Protein AF-A0A8I0H9S9-F1 (afdb_monomer)

Nearest PDB structures (foldseek):
  4njh-assembly1_A  TM=9.112E-01  e=2.639E-06  Burkholderia multivorans ATCC 17616
  3lou-assembly1_A  TM=2.995E-01  e=8.213E+00  Burkholderia mallei ATCC 23344
  3wx0-assembly1_B  TM=2.264E-01  e=9.999E+00  Escherichia coli BL21(DE3)

Sequence (103 aa):
LTGGEPSLWIDREFVDCLHQAGKYVCIETNGTRLLPDNIDWVTCSPKQGVKLEITRMNEVKVVYEGQDITVYEQLPAGHFFLQPCSCSNTAETVDCVMKHPKW

Solvent-accessible surface area (backbone atoms only — not comparable to full-atom values): 6125 Å² total; per-residue (Å²): 87,56,65,97,58,34,61,79,79,59,48,58,68,62,51,50,54,41,44,76,70,73,46,87,48,46,37,48,36,57,31,68,50,62,68,53,84,84,55,74,39,36,35,31,36,64,52,89,96,59,72,67,59,53,86,78,37,46,28,37,45,34,70,46,85,84,70,85,64,71,82,58,70,79,53,76,44,86,39,46,40,75,37,41,48,90,66,75,41,46,68,63,42,51,57,48,33,76,75,38,81,79,65

Radius of gyration: 14.74 Å; Cα contacts (8 Å, |Δi|>4): 159; chains: 1; bounding box: 31×27×40 Å

pLDDT: mean 96.51, std 2.74, range [82.06, 98.75]

Seco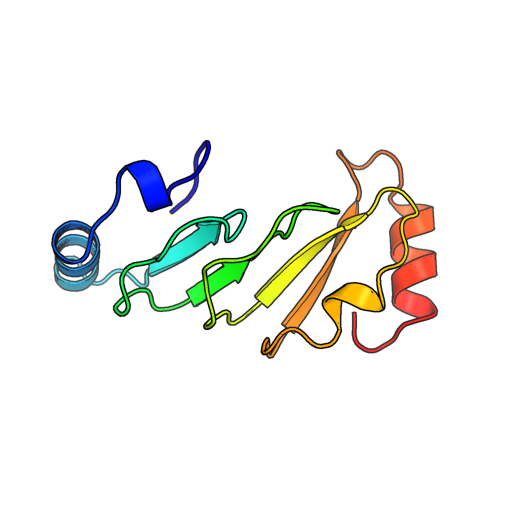ndary structure (DSSP, 8-state):
--SS-GGGT--HHHHHHHHHTT---EEEE-SSS---TT-SEEEE-PPTT--------SEEEEEESS---GGGTTS--SEEEEEEGGGTTHHHHHHHHHH-TT-

Mean predicted aligned error: 2.51 Å

Structure (mmCIF, N/CA/C/O backbone):
data_AF-A0A8I0H9S9-F1
#
_entry.id   AF-A0A8I0H9S9-F1
#
loop_
_atom_site.group_PDB
_atom_site.id
_atom_site.type_symbol
_atom_site.label_atom_id
_atom_site.label_alt_id
_atom_site.label_comp_id
_atom_site.label_asym_id
_atom_site.label_entity_id
_atom_site.label_seq_id
_atom_site.pdbx_PDB_ins_code
_atom_site.Cartn_x
_atom_site.Cartn_y
_atom_site.Cartn_z
_atom_site.occupancy
_atom_site.B_iso_or_equiv
_atom_site.auth_seq_id
_atom_site.auth_comp_id
_atom_site.auth_asym_id
_atom_site.auth_atom_id
_atom_site.pdbx_PDB_model_num
ATOM 1 N N . LEU A 1 1 ? -2.443 7.748 7.181 1.00 97.25 1 LEU A N 1
ATOM 2 C CA . LEU A 1 1 ? -1.437 7.576 8.248 1.00 97.25 1 LEU A CA 1
ATOM 3 C C . LEU A 1 1 ? -0.150 7.083 7.613 1.00 97.25 1 LEU A C 1
ATOM 5 O O . LEU A 1 1 ? -0.187 6.151 6.824 1.00 97.25 1 LEU A O 1
ATOM 9 N N . THR A 1 2 ? 0.957 7.766 7.874 1.00 96.69 2 THR A N 1
ATOM 10 C CA . THR A 1 2 ? 2.289 7.454 7.330 1.00 96.69 2 THR A CA 1
ATOM 11 C C . THR A 1 2 ? 3.343 8.048 8.282 1.00 96.69 2 THR A C 1
ATOM 13 O O . THR A 1 2 ? 3.041 8.237 9.461 1.00 96.69 2 THR A O 1
ATOM 16 N N . GLY A 1 3 ? 4.541 8.371 7.791 1.00 82.06 3 GLY A N 1
ATOM 17 C CA . GLY A 1 3 ? 5.743 8.683 8.570 1.00 82.06 3 GLY A CA 1
ATOM 18 C C . GLY A 1 3 ? 6.625 7.441 8.679 1.00 82.06 3 GLY A C 1
ATOM 19 O O . GLY A 1 3 ? 6.187 6.389 8.234 1.00 82.06 3 GLY A O 1
ATOM 20 N N . GLY A 1 4 ? 7.831 7.561 9.261 1.00 92.75 4 GLY A N 1
ATOM 21 C CA . GLY A 1 4 ? 8.840 6.485 9.378 1.00 92.75 4 GLY A CA 1
ATOM 22 C C . GLY A 1 4 ? 8.289 5.056 9.244 1.00 92.75 4 GLY A C 1
ATOM 23 O O . GLY A 1 4 ? 8.245 4.528 8.140 1.00 92.75 4 GLY A O 1
ATOM 24 N N . GLU A 1 5 ? 7.837 4.457 10.349 1.00 96.19 5 GLU A N 1
ATOM 25 C CA . GLU A 1 5 ? 6.887 3.335 10.319 1.00 96.19 5 GLU A CA 1
ATOM 26 C C . GLU A 1 5 ? 5.713 3.685 11.252 1.00 96.19 5 GLU A C 1
ATOM 28 O O . GLU A 1 5 ? 5.929 3.804 12.465 1.00 96.19 5 GLU A O 1
ATOM 33 N N . PRO A 1 6 ? 4.488 3.908 10.737 1.00 96.94 6 PRO A N 1
ATOM 34 C CA . PRO A 1 6 ? 3.371 4.387 11.553 1.00 96.94 6 PRO A CA 1
ATOM 35 C C . PRO A 1 6 ? 2.935 3.396 12.635 1.00 96.94 6 PRO A C 1
ATOM 37 O O . PRO A 1 6 ? 2.512 3.826 13.708 1.00 96.94 6 PRO A O 1
ATOM 40 N N . SER A 1 7 ? 3.092 2.087 12.415 1.00 95.44 7 SER A N 1
ATOM 41 C CA . SER A 1 7 ? 2.724 1.046 13.386 1.00 95.44 7 SER A CA 1
ATOM 42 C C . SER A 1 7 ? 3.569 1.057 14.676 1.00 95.44 7 SER A C 1
ATOM 44 O O . SER A 1 7 ? 3.391 0.208 15.551 1.00 95.44 7 SER A O 1
ATOM 46 N N . LEU A 1 8 ? 4.568 1.941 14.770 1.00 96.62 8 LEU A N 1
ATOM 47 C CA . LEU A 1 8 ? 5.320 2.194 16.000 1.00 96.62 8 LEU A CA 1
ATOM 48 C C . LEU A 1 8 ? 4.552 3.082 16.986 1.00 96.62 8 LEU A C 1
ATOM 50 O O . LEU A 1 8 ? 4.866 3.059 18.172 1.00 96.62 8 LEU A O 1
ATOM 54 N N . TRP A 1 9 ? 3.588 3.864 16.498 1.00 95.62 9 TRP A N 1
ATOM 55 C CA . TRP A 1 9 ? 3.003 4.977 17.250 1.00 95.62 9 TRP A CA 1
ATOM 56 C C . TRP A 1 9 ? 1.485 4.926 17.345 1.00 95.62 9 TRP A C 1
ATOM 58 O O . TRP A 1 9 ? 0.924 5.527 18.254 1.00 95.62 9 TRP A O 1
ATOM 68 N N . ILE A 1 10 ? 0.823 4.266 16.395 1.00 96.44 10 ILE A N 1
ATOM 69 C CA . ILE A 1 10 ? -0.636 4.219 16.347 1.00 96.44 10 ILE A CA 1
ATOM 70 C C . ILE A 1 10 ? -1.170 2.950 17.006 1.00 96.44 10 ILE A C 1
ATOM 72 O O . ILE A 1 10 ? -0.579 1.874 16.898 1.00 96.44 10 ILE A O 1
ATOM 76 N N . ASP A 1 11 ? -2.339 3.076 17.611 1.00 97.38 11 ASP A N 1
ATOM 77 C CA . ASP A 1 11 ? -3.109 1.982 18.180 1.00 97.38 11 ASP A CA 1
ATOM 78 C C . ASP A 1 11 ? -4.579 2.075 17.745 1.00 97.38 11 ASP A C 1
ATOM 80 O O . ASP A 1 11 ? -4.964 2.902 16.911 1.00 97.38 11 ASP A O 1
ATOM 84 N N . ARG A 1 12 ? -5.401 1.171 18.282 1.00 98.19 12 ARG A N 1
ATOM 85 C CA . ARG A 1 12 ? -6.827 1.108 17.968 1.00 98.19 12 ARG A CA 1
ATOM 86 C C . ARG A 1 12 ? -7.567 2.374 18.407 1.00 98.19 12 ARG A C 1
ATOM 88 O O . ARG A 1 12 ? -8.382 2.872 17.635 1.00 98.19 12 ARG A O 1
ATOM 95 N N . GLU A 1 13 ? -7.255 2.906 19.591 1.00 98.44 13 GLU A N 1
ATOM 96 C CA . GLU A 1 13 ? -7.922 4.080 20.171 1.00 98.44 13 GLU A CA 1
ATOM 97 C C . GLU A 1 13 ? -7.689 5.335 19.325 1.00 98.44 13 GLU A C 1
ATOM 99 O O . GLU A 1 13 ? -8.615 6.110 19.075 1.00 98.44 13 GLU A O 1
ATOM 104 N N . PHE A 1 14 ? -6.469 5.508 18.811 1.00 98.12 14 PHE A N 1
ATOM 105 C CA . PHE A 1 14 ? -6.152 6.586 17.882 1.00 98.12 14 PHE A CA 1
ATOM 106 C C . PHE A 1 14 ? -6.993 6.506 16.598 1.00 98.12 14 PHE A C 1
ATOM 108 O O . PHE A 1 14 ? -7.532 7.517 16.139 1.00 98.12 14 PHE A O 1
ATOM 115 N N . VAL A 1 15 ? -7.123 5.309 16.017 1.00 98.56 15 VAL A N 1
ATOM 116 C CA . VAL A 1 15 ? -7.935 5.094 14.808 1.00 98.56 15 VAL A CA 1
ATOM 117 C C . VAL A 1 15 ? -9.421 5.334 15.103 1.00 98.56 15 VAL A C 1
ATOM 119 O O . VAL A 1 15 ? -10.081 6.027 14.328 1.00 98.56 15 VAL A O 1
ATOM 122 N N . ASP A 1 16 ? -9.922 4.889 16.259 1.00 98.75 16 ASP A N 1
ATOM 123 C CA . ASP A 1 16 ? -11.307 5.129 16.685 1.00 98.75 16 ASP A CA 1
ATOM 124 C C . ASP A 1 16 ? -11.602 6.634 16.838 1.00 98.75 16 ASP A C 1
ATOM 126 O O . ASP A 1 16 ? -12.668 7.100 16.433 1.00 98.75 16 ASP A O 1
ATOM 130 N N . CYS A 1 17 ? -10.653 7.433 17.339 1.00 98.62 17 CYS A N 1
ATOM 131 C CA . CYS A 1 17 ? -10.797 8.894 17.402 1.00 98.62 17 CYS A CA 1
ATOM 132 C C . CYS A 1 17 ? -10.959 9.525 16.007 1.00 98.62 17 CYS A C 1
ATOM 134 O O . CYS A 1 17 ? -11.760 10.445 15.820 1.00 98.62 17 CYS A O 1
ATOM 136 N N . LEU A 1 18 ? -10.221 9.032 15.006 1.00 98.62 18 LEU A N 1
ATOM 137 C CA . LEU A 1 18 ? -10.356 9.498 13.622 1.00 98.62 18 LEU A CA 1
ATOM 138 C C . LEU A 1 18 ? -11.708 9.096 13.024 1.00 98.62 18 LEU A C 1
ATOM 140 O O . LEU A 1 18 ? -12.347 9.910 12.351 1.00 98.62 18 LEU A O 1
ATOM 144 N N . HIS A 1 19 ? -12.172 7.880 13.305 1.00 98.75 19 HIS A N 1
ATOM 145 C CA . HIS A 1 19 ? -13.496 7.411 12.895 1.00 98.75 19 HIS A CA 1
ATOM 146 C C . HIS A 1 19 ? -14.622 8.230 13.527 1.00 98.75 19 HIS A C 1
ATOM 148 O O . HIS A 1 19 ? -15.544 8.639 12.823 1.00 98.75 19 HIS A O 1
ATOM 154 N N . GLN A 1 20 ? -14.526 8.557 14.819 1.00 98.69 20 GLN A N 1
ATOM 155 C CA . GLN A 1 20 ? -15.479 9.440 15.508 1.00 98.69 20 GLN A CA 1
ATOM 156 C C . GLN A 1 20 ? -15.513 10.848 14.898 1.00 98.69 20 GLN A C 1
ATOM 158 O O . GLN A 1 20 ? -16.564 11.485 14.856 1.00 98.69 20 GLN A O 1
ATOM 163 N N . ALA A 1 21 ? -14.387 11.316 14.354 1.00 98.62 21 ALA A N 1
ATOM 164 C CA . ALA A 1 21 ? -14.302 12.552 13.578 1.00 98.62 21 ALA A CA 1
ATOM 165 C C . ALA A 1 21 ? -14.778 12.405 12.111 1.00 98.62 21 ALA A C 1
ATOM 167 O O . ALA A 1 21 ? -14.573 13.315 11.296 1.00 98.62 21 ALA A O 1
ATOM 168 N N . GLY A 1 22 ? -15.386 11.269 11.754 1.00 98.56 22 GLY A N 1
ATOM 169 C CA . GLY A 1 22 ? -15.937 10.983 10.430 1.00 98.56 22 GLY A CA 1
ATOM 170 C C . GLY A 1 22 ? -14.878 10.775 9.348 1.00 98.56 22 GLY A C 1
ATOM 171 O O . GLY A 1 22 ? -15.121 11.111 8.188 1.00 98.56 22 GLY A O 1
ATOM 172 N N . LYS A 1 23 ? -13.674 10.310 9.706 1.00 98.69 23 LYS A N 1
ATOM 173 C CA . LYS A 1 23 ? -12.587 10.067 8.746 1.00 98.69 23 LYS A CA 1
ATOM 174 C C . LYS A 1 23 ? -12.555 8.613 8.299 1.00 98.69 23 LYS A C 1
ATOM 176 O O . LYS A 1 23 ? -12.792 7.717 9.093 1.00 98.69 23 LYS A O 1
ATOM 181 N N . TYR A 1 24 ? -12.187 8.413 7.038 1.00 98.69 24 TYR A N 1
ATOM 182 C CA . TYR A 1 24 ? -11.751 7.127 6.505 1.00 98.69 24 TYR A CA 1
ATOM 183 C C . TYR A 1 24 ? -10.227 7.038 6.638 1.00 98.69 24 TYR A C 1
ATOM 185 O O . TYR A 1 24 ? -9.514 7.967 6.241 1.00 98.69 24 TYR A O 1
ATOM 193 N N . VAL A 1 25 ? -9.718 5.960 7.224 1.00 98.62 25 VAL A N 1
ATOM 194 C CA . VAL A 1 25 ? -8.321 5.838 7.642 1.00 98.62 25 VAL A CA 1
ATOM 195 C C . VAL A 1 25 ? -7.566 4.898 6.709 1.00 98.62 25 VAL A C 1
ATOM 197 O O . VAL A 1 25 ? -7.668 3.676 6.792 1.00 98.62 25 VAL A O 1
ATOM 200 N N . CYS A 1 26 ? -6.731 5.487 5.853 1.00 98.69 26 CYS A N 1
ATOM 201 C CA . CYS A 1 26 ? -5.725 4.757 5.082 1.00 98.69 26 CYS A CA 1
ATOM 202 C C . CYS A 1 26 ? -4.379 4.749 5.818 1.00 98.69 26 CYS A C 1
ATOM 204 O O . CYS A 1 26 ? -4.017 5.753 6.442 1.00 98.69 26 CYS A O 1
ATOM 206 N N . ILE A 1 27 ? -3.594 3.680 5.692 1.00 98.50 27 ILE A N 1
ATOM 207 C CA . ILE A 1 27 ? -2.218 3.593 6.198 1.00 98.50 27 ILE A CA 1
ATOM 208 C C . ILE A 1 27 ? -1.234 3.130 5.126 1.00 98.50 27 ILE A C 1
ATOM 210 O O . ILE A 1 27 ? -1.550 2.241 4.340 1.00 98.50 27 ILE A O 1
ATOM 214 N N . GLU A 1 28 ? -0.027 3.698 5.142 1.00 98.44 28 GLU A N 1
ATOM 215 C CA . GLU A 1 28 ? 1.127 3.180 4.402 1.00 98.44 28 GL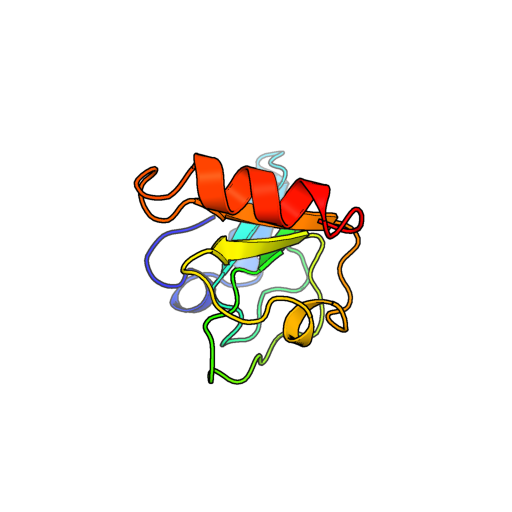U A CA 1
ATOM 216 C C . GLU A 1 28 ? 2.158 2.609 5.382 1.00 98.44 28 GLU A C 1
ATOM 218 O O . GLU A 1 28 ? 2.644 3.338 6.243 1.00 98.44 28 GLU A O 1
ATOM 223 N N . THR A 1 29 ? 2.489 1.322 5.259 1.00 98.19 29 THR A N 1
ATOM 224 C CA . THR A 1 29 ? 3.405 0.601 6.167 1.00 98.19 29 THR A CA 1
ATOM 225 C C . THR A 1 29 ? 4.442 -0.210 5.390 1.00 98.19 29 THR A C 1
ATOM 227 O O . THR A 1 29 ? 4.205 -0.619 4.250 1.00 98.19 29 THR A O 1
ATOM 230 N N . ASN A 1 30 ? 5.588 -0.498 6.010 1.00 97.31 30 ASN A N 1
ATOM 231 C CA . ASN A 1 30 ? 6.538 -1.498 5.515 1.00 97.31 30 ASN A CA 1
ATOM 2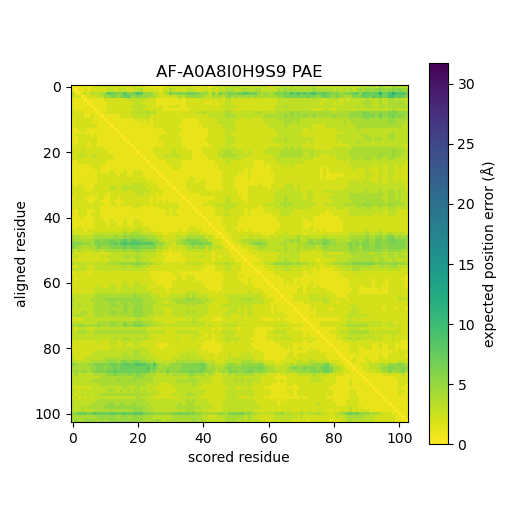32 C C . ASN A 1 30 ? 6.133 -2.949 5.863 1.00 97.31 30 ASN A C 1
ATOM 234 O O . ASN A 1 30 ? 6.780 -3.887 5.399 1.00 97.31 30 ASN A O 1
ATOM 238 N N . GLY A 1 31 ? 5.079 -3.134 6.670 1.00 97.56 31 GLY A N 1
ATOM 239 C CA . GLY A 1 31 ? 4.491 -4.429 7.018 1.00 97.56 31 GLY A CA 1
ATOM 240 C C . GLY A 1 31 ? 5.254 -5.242 8.071 1.00 97.56 31 GLY A C 1
ATOM 241 O O . GLY A 1 31 ? 4.899 -6.391 8.325 1.00 97.56 31 GLY A O 1
ATOM 242 N N . THR A 1 32 ? 6.280 -4.671 8.709 1.00 96.94 32 THR A N 1
ATOM 243 C CA . THR A 1 32 ? 7.128 -5.366 9.704 1.00 96.94 32 THR A CA 1
ATOM 244 C C . THR A 1 32 ? 6.531 -5.476 11.105 1.00 96.94 32 THR A C 1
ATOM 246 O O . THR A 1 32 ? 7.145 -6.055 12.000 1.00 96.94 32 THR A O 1
ATOM 249 N N . ARG A 1 33 ? 5.350 -4.902 11.337 1.00 96.75 33 ARG A N 1
ATOM 250 C CA . ARG A 1 33 ? 4.677 -4.902 12.639 1.00 96.75 33 ARG A CA 1
ATOM 251 C C . ARG A 1 33 ? 3.172 -4.981 12.446 1.00 96.75 33 ARG A C 1
ATOM 253 O O . ARG A 1 33 ? 2.644 -4.529 11.435 1.00 96.75 33 ARG A O 1
ATOM 260 N N . LEU A 1 34 ? 2.496 -5.524 13.454 1.00 97.19 34 LEU A N 1
ATOM 261 C CA . LEU A 1 34 ? 1.041 -5.603 13.480 1.00 97.19 34 LEU A CA 1
ATOM 262 C C . LEU A 1 34 ? 0.409 -4.212 13.404 1.00 97.19 34 LEU A C 1
ATOM 264 O O . LEU A 1 34 ? 0.928 -3.238 13.950 1.00 97.19 34 LEU A O 1
ATOM 268 N N . LEU A 1 35 ? -0.740 -4.160 12.742 1.00 97.75 35 LEU A N 1
ATOM 269 C CA . LEU A 1 35 ? -1.560 -2.969 12.609 1.00 97.75 35 LEU A CA 1
ATOM 270 C C . LEU A 1 35 ? -2.845 -3.116 13.426 1.00 97.75 35 LEU A C 1
ATOM 272 O O . LEU A 1 35 ? -3.347 -4.237 13.553 1.00 97.75 35 LEU A O 1
ATOM 276 N N . PRO A 1 36 ? -3.426 -2.001 13.901 1.00 97.31 36 PRO A N 1
ATOM 277 C CA . PRO A 1 36 ? -4.813 -1.985 14.336 1.00 97.31 36 PRO A CA 1
ATOM 278 C C . PRO A 1 36 ? -5.737 -2.563 13.250 1.00 97.31 36 PRO A C 1
ATOM 280 O O . PRO A 1 36 ? -5.646 -2.241 12.061 1.00 97.31 36 PRO A O 1
ATOM 283 N N . ASP A 1 37 ? -6.625 -3.457 13.663 1.00 96.94 37 ASP A N 1
ATOM 284 C CA . ASP A 1 37 ? -7.585 -4.157 12.806 1.00 96.94 37 ASP A CA 1
ATOM 285 C C . ASP A 1 37 ? -8.710 -3.242 12.299 1.00 96.94 37 ASP A C 1
ATOM 287 O O . ASP A 1 37 ? -9.313 -3.537 11.270 1.00 96.94 37 ASP A O 1
ATOM 291 N N . ASN A 1 38 ? -8.941 -2.111 12.968 1.00 97.94 38 ASN A N 1
ATOM 292 C CA . ASN A 1 38 ? -9.915 -1.087 12.590 1.00 97.94 38 ASN A CA 1
ATOM 293 C C . ASN A 1 38 ? -9.412 -0.102 11.517 1.00 97.94 38 ASN A C 1
ATOM 295 O O . ASN A 1 38 ? -10.105 0.856 11.211 1.00 97.94 38 ASN A O 1
ATOM 299 N N . ILE A 1 39 ? -8.240 -0.304 10.910 1.00 98.44 39 ILE A N 1
ATOM 300 C CA . ILE A 1 39 ? -7.822 0.513 9.757 1.00 98.44 39 ILE A CA 1
ATOM 301 C C . ILE A 1 39 ? -8.628 0.124 8.511 1.00 98.44 39 ILE A C 1
ATOM 303 O O . ILE A 1 39 ? -8.704 -1.062 8.172 1.00 98.44 39 ILE A O 1
ATOM 307 N N . ASP A 1 40 ? -9.164 1.113 7.796 1.00 98.62 40 ASP A N 1
ATOM 308 C CA . ASP A 1 40 ? -10.047 0.883 6.649 1.00 98.62 40 ASP A CA 1
ATOM 309 C C . ASP A 1 40 ? -9.290 0.438 5.389 1.00 98.62 40 ASP A C 1
ATOM 311 O O . ASP A 1 40 ? -9.728 -0.473 4.685 1.00 98.62 40 ASP A O 1
ATOM 315 N N . TRP A 1 41 ? -8.132 1.050 5.113 1.00 98.75 41 TRP A N 1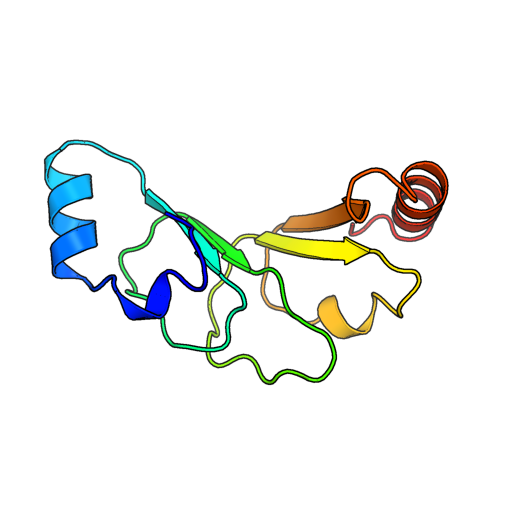
ATOM 316 C CA . TRP A 1 41 ? -7.302 0.717 3.951 1.00 98.75 41 TRP A CA 1
ATOM 317 C C . TRP A 1 41 ? -5.827 0.584 4.306 1.00 98.75 41 TRP A C 1
ATOM 319 O O . TRP A 1 41 ? -5.212 1.515 4.825 1.00 98.75 41 TRP A O 1
ATOM 329 N N . VAL A 1 42 ? -5.242 -0.561 3.972 1.00 98.69 42 VAL A N 1
ATOM 330 C CA . VAL A 1 42 ? -3.835 -0.868 4.226 1.00 98.69 42 VAL A CA 1
ATOM 331 C C . VAL A 1 42 ? -3.077 -0.982 2.908 1.00 98.69 42 VAL A C 1
ATOM 333 O O . VAL A 1 42 ? -3.277 -1.934 2.148 1.00 98.69 42 VAL A O 1
ATOM 336 N N . THR A 1 43 ? -2.161 -0.042 2.687 1.00 98.75 43 THR A N 1
ATOM 337 C CA . THR A 1 43 ? -1.143 -0.098 1.637 1.00 98.75 43 THR A CA 1
ATOM 338 C C . THR A 1 43 ? 0.164 -0.602 2.247 1.00 98.75 43 THR A C 1
ATOM 340 O O . THR A 1 43 ? 0.773 0.055 3.095 1.00 98.75 43 THR A O 1
ATOM 343 N N . CYS A 1 44 ? 0.609 -1.782 1.821 1.00 98.38 44 CYS A N 1
ATOM 344 C CA . CYS A 1 44 ? 1.881 -2.363 2.233 1.00 98.38 44 CYS A CA 1
ATOM 345 C C . CYS A 1 44 ? 2.944 -2.110 1.159 1.00 98.38 44 CYS A C 1
ATOM 347 O O . CYS A 1 44 ? 2.775 -2.500 0.003 1.00 98.38 44 CYS A O 1
ATOM 349 N N . SER A 1 45 ? 4.067 -1.503 1.547 1.00 97.62 45 SER A N 1
ATOM 350 C CA . SER A 1 45 ? 5.259 -1.356 0.707 1.00 97.62 45 SER A CA 1
ATOM 351 C C . SER A 1 45 ? 6.374 -2.274 1.218 1.00 97.62 45 SER A C 1
ATOM 353 O O . SER A 1 45 ? 7.261 -1.814 1.954 1.00 97.62 45 SER A O 1
ATOM 355 N N . PRO A 1 46 ? 6.324 -3.579 0.882 1.00 95.69 46 PRO A N 1
ATOM 356 C CA . PRO A 1 46 ? 7.271 -4.556 1.404 1.00 95.69 46 PRO A CA 1
ATOM 357 C C . PRO A 1 46 ? 8.694 -4.223 0.948 1.00 95.69 46 PRO A C 1
ATOM 359 O O . PRO A 1 46 ? 8.921 -3.808 -0.190 1.00 95.69 46 PRO A O 1
ATOM 362 N N . LYS A 1 47 ? 9.669 -4.414 1.840 1.00 90.31 47 LYS A N 1
ATOM 363 C CA . LYS A 1 47 ? 11.096 -4.271 1.520 1.00 90.31 47 LYS A CA 1
ATOM 364 C C . LYS A 1 47 ? 11.694 -5.650 1.263 1.00 90.31 47 LYS A C 1
ATOM 366 O O . LYS A 1 47 ? 11.361 -6.612 1.952 1.00 90.31 47 LYS A O 1
ATOM 371 N N . GLN A 1 48 ? 12.544 -5.764 0.245 1.00 86.81 48 GLN A N 1
ATOM 372 C CA . GLN A 1 48 ? 13.146 -7.045 -0.118 1.00 86.81 48 GLN A CA 1
ATOM 373 C C . GLN A 1 48 ? 13.961 -7.615 1.054 1.00 86.81 48 GLN A C 1
ATOM 375 O O . GLN A 1 48 ? 14.688 -6.889 1.727 1.00 86.81 48 GLN A O 1
ATOM 380 N N . GLY A 1 49 ? 13.816 -8.916 1.313 1.00 86.12 49 GLY A N 1
ATOM 381 C CA . GLY A 1 49 ? 14.519 -9.603 2.403 1.00 86.12 49 GLY A CA 1
ATOM 382 C C . GLY A 1 49 ? 13.953 -9.349 3.804 1.00 86.12 49 GLY A C 1
ATOM 383 O O . GLY A 1 49 ? 14.513 -9.848 4.777 1.00 86.12 49 GLY A O 1
ATOM 384 N N . VAL A 1 50 ? 12.847 -8.611 3.926 1.00 90.81 50 VAL A N 1
ATOM 385 C CA . VAL A 1 50 ? 12.214 -8.316 5.213 1.00 90.81 50 VAL A CA 1
ATOM 386 C C . VAL A 1 50 ? 10.961 -9.169 5.395 1.00 90.81 50 VAL A C 1
ATOM 388 O O . VAL A 1 50 ? 10.098 -9.229 4.520 1.00 90.81 50 VAL A O 1
ATOM 391 N N . LYS A 1 51 ? 10.858 -9.837 6.549 1.00 93.31 51 LYS A N 1
ATOM 392 C CA . LYS A 1 51 ? 9.681 -10.628 6.917 1.00 93.31 51 LYS A CA 1
ATOM 393 C C . LYS A 1 51 ? 8.499 -9.702 7.219 1.00 93.31 51 LYS A C 1
ATOM 395 O O . LYS A 1 51 ? 8.637 -8.755 7.991 1.00 93.31 51 LYS A O 1
ATOM 400 N N . LEU A 1 52 ? 7.344 -10.008 6.632 1.00 96.69 52 LEU A N 1
ATOM 401 C CA . LEU A 1 52 ? 6.087 -9.336 6.953 1.00 96.69 52 LEU A CA 1
ATOM 402 C C . LEU A 1 52 ? 5.450 -9.977 8.187 1.00 96.69 52 LEU A C 1
ATOM 404 O O . LEU A 1 52 ? 5.382 -11.202 8.294 1.00 96.69 52 LEU A O 1
ATOM 408 N N . GLU A 1 53 ? 4.963 -9.139 9.095 1.00 96.81 53 GLU A N 1
ATOM 409 C CA . GLU A 1 53 ? 4.198 -9.556 10.276 1.00 96.81 53 GLU A CA 1
ATOM 410 C C . GLU A 1 53 ? 2.687 -9.334 10.090 1.00 96.81 53 GLU A C 1
ATOM 412 O O . GLU A 1 53 ? 1.887 -9.822 10.885 1.00 96.81 53 GLU A O 1
ATOM 417 N N . ILE A 1 54 ? 2.273 -8.624 9.034 1.00 96.88 54 ILE A N 1
ATOM 418 C CA . ILE A 1 54 ? 0.860 -8.414 8.701 1.00 96.88 54 ILE A CA 1
ATOM 419 C C . ILE A 1 54 ? 0.347 -9.459 7.710 1.00 96.88 54 ILE A C 1
ATOM 421 O O . ILE A 1 54 ? 1.049 -9.877 6.793 1.00 96.88 54 ILE A O 1
ATOM 425 N N . THR A 1 55 ? -0.920 -9.835 7.870 1.00 94.19 55 THR A N 1
ATOM 426 C CA . THR A 1 55 ? -1.631 -10.776 6.987 1.00 94.19 55 THR A CA 1
ATOM 427 C C . THR A 1 55 ? -2.806 -10.132 6.250 1.00 94.19 55 THR A C 1
ATOM 429 O O . THR A 1 55 ? -3.474 -10.800 5.463 1.00 94.19 55 THR A O 1
ATOM 432 N N . ARG A 1 56 ? -3.058 -8.836 6.482 1.00 96.38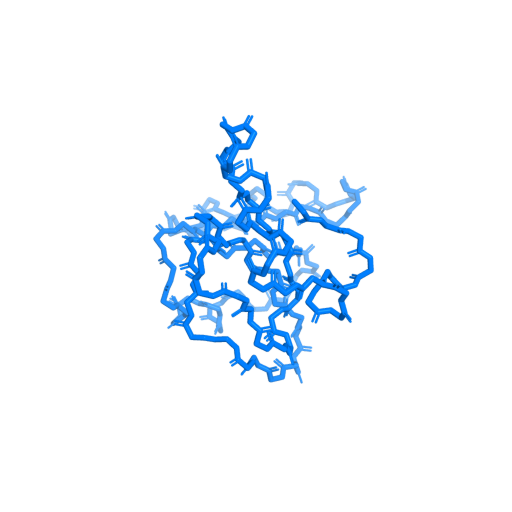 56 ARG A N 1
ATOM 433 C CA . ARG A 1 56 ? -4.131 -8.051 5.859 1.00 96.38 56 ARG A CA 1
ATOM 434 C C . ARG A 1 56 ? -3.556 -6.805 5.185 1.00 96.38 56 ARG A C 1
ATOM 436 O O . ARG A 1 56 ? -2.918 -5.992 5.846 1.00 96.38 56 ARG A O 1
ATOM 443 N N . MET A 1 57 ? -3.845 -6.651 3.897 1.00 98.12 57 MET A N 1
ATOM 444 C CA . MET A 1 57 ? -3.521 -5.504 3.060 1.00 98.12 57 MET A CA 1
ATOM 445 C C . MET A 1 57 ? -4.522 -5.424 1.914 1.00 98.12 57 MET A C 1
ATOM 447 O O . MET A 1 57 ? -4.967 -6.440 1.387 1.00 98.12 57 MET A O 1
ATOM 451 N N . ASN A 1 58 ? -4.884 -4.208 1.535 1.00 98.69 58 ASN A N 1
ATOM 452 C CA . ASN A 1 58 ? -5.733 -3.945 0.380 1.00 98.69 58 ASN A CA 1
ATOM 453 C C . ASN A 1 58 ? -4.872 -3.778 -0.876 1.00 98.69 58 ASN A C 1
ATOM 455 O O . ASN A 1 58 ? -5.239 -4.240 -1.956 1.00 98.69 58 ASN A O 1
ATOM 459 N N . GLU A 1 59 ? -3.704 -3.161 -0.698 1.00 98.62 59 GLU A N 1
ATOM 460 C CA . GLU A 1 59 ? -2.807 -2.726 -1.757 1.00 98.62 59 GLU A CA 1
ATOM 461 C C . GLU A 1 59 ? -1.358 -3.116 -1.440 1.00 98.62 59 GLU A C 1
ATOM 463 O O . GLU A 1 59 ? -0.872 -2.910 -0.325 1.00 98.62 59 GLU A O 1
ATOM 468 N N . VAL A 1 60 ? -0.656 -3.643 -2.440 1.00 98.31 60 VAL A N 1
ATOM 469 C CA . VAL A 1 60 ? 0.798 -3.816 -2.441 1.00 98.31 60 VAL A CA 1
ATOM 470 C C . VAL A 1 60 ? 1.405 -2.770 -3.369 1.00 98.31 60 VAL A C 1
ATOM 472 O O . VAL A 1 60 ? 1.119 -2.760 -4.563 1.00 98.31 60 VAL A O 1
ATOM 475 N N . LYS A 1 61 ? 2.267 -1.906 -2.824 1.00 98.19 61 LYS A N 1
ATOM 476 C CA . LYS A 1 61 ? 2.953 -0.841 -3.570 1.00 98.19 61 LYS A CA 1
ATOM 477 C C . LYS A 1 61 ? 4.464 -0.996 -3.452 1.00 98.19 61 LYS A C 1
ATOM 479 O O . LYS A 1 61 ? 5.075 -0.611 -2.448 1.00 98.19 61 LYS A O 1
ATOM 484 N N . VAL A 1 62 ? 5.077 -1.580 -4.472 1.00 97.56 62 VAL A N 1
ATOM 485 C CA . VAL A 1 62 ? 6.512 -1.887 -4.477 1.00 97.56 62 VAL A CA 1
ATOM 486 C C . VAL A 1 62 ? 7.275 -0.741 -5.122 1.00 97.56 62 VAL A C 1
ATOM 488 O O . VAL A 1 62 ? 6.981 -0.346 -6.247 1.00 97.56 62 VAL A O 1
ATOM 491 N N . VAL A 1 63 ? 8.280 -0.212 -4.420 1.00 96.88 63 VAL A N 1
ATOM 492 C CA . VAL A 1 63 ? 9.259 0.682 -5.048 1.00 96.88 63 VAL A CA 1
ATOM 493 C C . VAL A 1 63 ? 10.114 -0.169 -5.979 1.00 96.88 63 VAL A C 1
ATOM 495 O O . VAL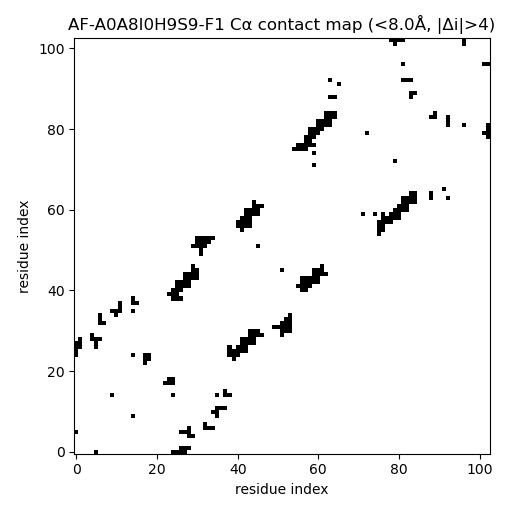 A 1 63 ? 10.778 -1.095 -5.519 1.00 96.88 63 VAL A O 1
ATOM 498 N N . TYR A 1 64 ? 10.049 0.098 -7.277 1.00 96.75 64 TYR A N 1
ATOM 499 C CA . TYR A 1 64 ? 10.775 -0.668 -8.278 1.00 96.75 64 TYR A CA 1
ATOM 500 C C . TYR A 1 64 ? 12.201 -0.137 -8.409 1.00 96.75 64 TYR A C 1
ATOM 502 O O . TYR A 1 64 ? 12.414 1.064 -8.545 1.00 96.75 64 TYR A O 1
ATOM 510 N N . GLU A 1 65 ? 13.167 -1.043 -8.379 1.00 95.38 65 GLU A N 1
ATOM 511 C CA . GLU A 1 65 ? 14.612 -0.821 -8.502 1.00 95.38 65 GLU A CA 1
ATOM 512 C C . GLU A 1 65 ? 15.249 -1.875 -9.441 1.00 95.38 65 GLU A C 1
ATOM 514 O O . GLU A 1 65 ? 16.468 -2.010 -9.495 1.00 95.38 65 GLU A O 1
ATOM 519 N N . GLY A 1 66 ? 14.431 -2.621 -10.202 1.00 94.94 66 GLY A N 1
ATOM 520 C CA . GLY A 1 66 ? 14.871 -3.703 -11.098 1.00 94.94 66 GLY A CA 1
ATOM 521 C C . GLY A 1 66 ? 14.854 -5.108 -10.480 1.00 94.94 66 GLY A C 1
ATOM 522 O O . GLY A 1 66 ? 15.307 -6.060 -11.113 1.00 94.94 66 GLY A O 1
ATO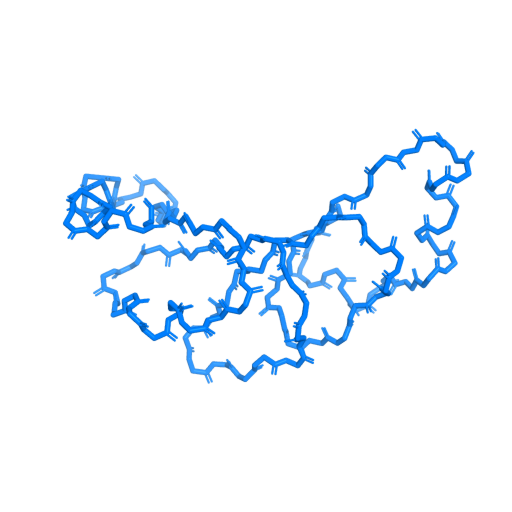M 523 N N . GLN A 1 67 ? 14.352 -5.250 -9.253 1.00 95.25 67 GLN A N 1
ATOM 524 C CA . GLN A 1 67 ? 14.209 -6.528 -8.556 1.00 95.25 67 GLN A CA 1
ATOM 525 C C . GLN A 1 67 ? 13.089 -7.408 -9.135 1.00 95.25 67 GLN A C 1
ATOM 527 O O . GLN A 1 67 ? 12.173 -6.922 -9.799 1.00 95.25 67 GLN A O 1
ATOM 532 N N . ASP A 1 68 ? 13.130 -8.705 -8.818 1.00 94.56 68 ASP A N 1
ATOM 533 C CA . ASP A 1 68 ? 12.051 -9.647 -9.128 1.00 94.56 68 ASP A CA 1
ATOM 534 C C . ASP A 1 68 ? 10.775 -9.284 -8.355 1.00 94.56 68 ASP A C 1
ATOM 536 O O . ASP A 1 68 ? 10.754 -9.297 -7.122 1.00 94.56 68 ASP A O 1
ATOM 540 N N . ILE A 1 69 ? 9.712 -8.955 -9.089 1.00 95.81 69 ILE A N 1
ATOM 541 C CA . ILE A 1 69 ? 8.419 -8.567 -8.520 1.00 95.81 69 ILE A CA 1
ATOM 542 C C . ILE A 1 69 ? 7.515 -9.771 -8.236 1.00 95.81 69 ILE A C 1
ATOM 544 O O . ILE A 1 69 ? 6.584 -9.667 -7.438 1.00 95.81 69 ILE A O 1
ATOM 548 N N . THR A 1 70 ? 7.791 -10.933 -8.835 1.00 93.94 70 THR A N 1
ATOM 549 C CA . THR A 1 70 ? 6.912 -12.110 -8.737 1.00 93.94 70 THR A CA 1
ATOM 550 C C . THR A 1 70 ? 6.818 -12.641 -7.305 1.00 93.94 70 THR A C 1
ATOM 552 O O . THR A 1 70 ? 5.787 -13.179 -6.898 1.00 93.94 70 THR A O 1
ATOM 555 N N . VAL A 1 71 ? 7.846 -12.382 -6.489 1.00 93.25 71 VAL A N 1
ATOM 556 C CA . VAL A 1 71 ? 7.886 -12.711 -5.056 1.00 93.25 71 VAL A CA 1
ATOM 557 C C . VAL A 1 71 ? 6.761 -12.054 -4.252 1.00 93.25 71 VAL A C 1
ATOM 559 O O . VAL A 1 71 ? 6.355 -12.581 -3.218 1.00 93.25 71 VAL A O 1
ATOM 562 N N . TYR A 1 72 ? 6.239 -10.916 -4.715 1.00 95.19 72 TYR A N 1
ATOM 563 C CA . TYR A 1 72 ? 5.174 -10.184 -4.034 1.00 95.19 72 TYR A CA 1
ATOM 564 C C . TYR A 1 72 ? 3.781 -10.610 -4.496 1.00 95.19 72 TYR A C 1
ATOM 566 O O . TYR A 1 72 ? 2.804 -10.341 -3.806 1.00 95.19 72 TYR A O 1
ATOM 574 N N . GLU A 1 73 ? 3.655 -11.296 -5.632 1.00 94.31 73 GLU A N 1
ATOM 575 C CA . GLU A 1 73 ? 2.356 -11.620 -6.231 1.00 94.31 73 GLU A CA 1
ATOM 576 C C . GLU A 1 73 ? 1.520 -12.590 -5.388 1.00 94.31 73 GLU A C 1
ATOM 578 O O . GLU A 1 73 ? 0.305 -12.667 -5.569 1.00 94.31 73 GLU A O 1
ATOM 583 N N . GLN A 1 74 ? 2.144 -13.320 -4.465 1.00 92.81 74 GLN A N 1
ATOM 584 C CA . GLN A 1 74 ? 1.454 -14.222 -3.539 1.00 92.81 74 GLN A CA 1
ATOM 585 C C . GLN A 1 74 ? 0.887 -13.500 -2.307 1.00 92.81 74 GLN A C 1
ATOM 587 O O . GLN A 1 74 ? 0.204 -14.121 -1.492 1.00 92.81 74 GLN A O 1
ATOM 592 N N . LEU A 1 75 ? 1.163 -12.201 -2.144 1.00 95.38 75 LEU A N 1
ATOM 593 C CA . LEU A 1 75 ? 0.609 -11.426 -1.041 1.00 95.38 75 LEU A CA 1
ATOM 594 C C . LEU A 1 75 ? -0.916 -11.279 -1.204 1.00 95.38 75 LEU A C 1
ATOM 596 O O . LEU A 1 75 ? -1.383 -11.030 -2.317 1.00 95.38 75 LEU A O 1
ATOM 600 N N . PRO A 1 76 ? -1.711 -11.404 -0.123 1.00 96.00 76 PRO A N 1
ATOM 601 C CA . PRO A 1 76 ? -3.170 -11.357 -0.216 1.00 96.00 76 PRO A CA 1
ATOM 602 C C . PRO A 1 76 ? -3.713 -9.921 -0.335 1.00 96.00 76 PRO A C 1
ATOM 604 O O . PRO A 1 76 ? -4.397 -9.430 0.559 1.00 96.00 76 PRO A O 1
ATOM 607 N N . ALA A 1 77 ? -3.398 -9.245 -1.441 1.00 97.56 77 ALA A N 1
ATOM 608 C CA . ALA A 1 77 ? -3.891 -7.912 -1.781 1.00 97.56 77 ALA A CA 1
ATOM 609 C C . ALA A 1 77 ? -4.790 -7.941 -3.024 1.00 97.56 77 ALA A C 1
ATOM 611 O O . ALA A 1 77 ? -4.636 -8.789 -3.903 1.00 97.56 77 ALA A O 1
ATOM 612 N N . GLY A 1 78 ? -5.731 -6.997 -3.095 1.00 97.38 78 GLY A N 1
ATOM 613 C CA . GLY A 1 78 ? -6.594 -6.811 -4.265 1.00 97.38 78 GLY A CA 1
ATOM 614 C C . GLY A 1 78 ? -5.962 -5.930 -5.343 1.00 97.38 78 GLY A C 1
ATOM 615 O O . GLY A 1 78 ? -6.327 -6.038 -6.510 1.00 97.38 78 GLY A O 1
ATOM 616 N N . HIS A 1 79 ? -5.006 -5.082 -4.956 1.00 98.12 79 HIS A N 1
ATOM 617 C CA . HIS A 1 79 ? -4.330 -4.141 -5.842 1.00 98.12 79 HIS A CA 1
ATOM 618 C C . HIS A 1 79 ? -2.814 -4.298 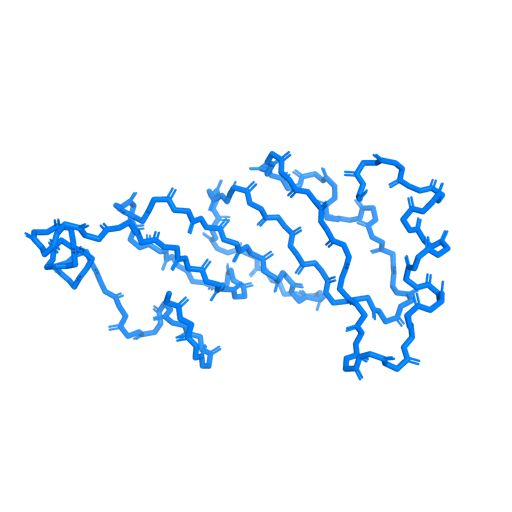-5.747 1.00 98.12 79 HIS A C 1
ATOM 620 O O . HIS A 1 79 ? -2.267 -4.409 -4.648 1.00 98.12 79 HIS A O 1
ATOM 626 N N . PHE A 1 80 ? -2.146 -4.276 -6.896 1.00 98.38 80 PHE A N 1
ATOM 627 C CA . PHE A 1 80 ? -0.695 -4.322 -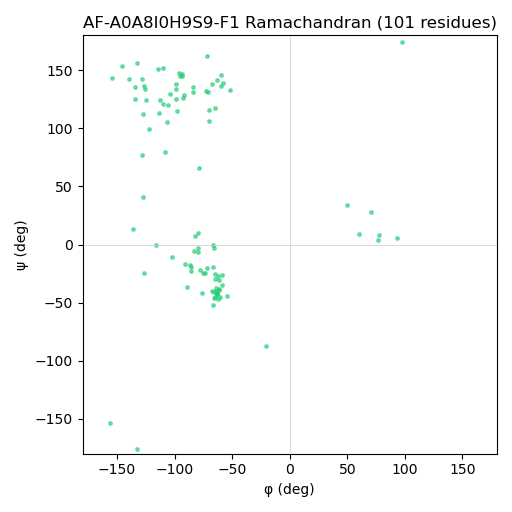7.021 1.00 98.38 80 PHE A CA 1
ATOM 628 C C . PHE A 1 80 ? -0.259 -3.123 -7.851 1.00 98.38 80 PHE A C 1
ATOM 630 O O . PHE A 1 80 ? -0.878 -2.839 -8.868 1.00 98.38 80 PHE A O 1
ATOM 637 N N . PHE A 1 81 ? 0.773 -2.420 -7.394 1.00 98.25 81 PHE A N 1
ATOM 638 C CA . PHE A 1 81 ? 1.334 -1.268 -8.088 1.00 98.25 81 PHE A CA 1
ATOM 639 C C . PHE A 1 81 ? 2.855 -1.279 -7.996 1.00 98.25 81 PHE A C 1
ATOM 641 O O . PHE A 1 81 ? 3.433 -1.583 -6.943 1.00 98.25 81 PHE A O 1
ATOM 648 N N . LEU A 1 82 ? 3.500 -0.859 -9.083 1.00 97.56 82 LEU A N 1
ATOM 649 C CA . LEU A 1 82 ? 4.904 -0.465 -9.068 1.00 97.56 82 LEU A CA 1
ATOM 650 C C . LEU A 1 82 ? 5.034 1.057 -8.980 1.00 97.56 82 LEU A C 1
ATOM 652 O O . LEU A 1 82 ? 4.382 1.804 -9.708 1.00 97.56 82 LEU A O 1
ATOM 656 N N . GLN A 1 83 ? 5.912 1.515 -8.092 1.00 97.62 83 GLN A N 1
ATOM 657 C CA . GLN A 1 83 ? 6.263 2.919 -7.924 1.00 97.62 83 GLN A CA 1
ATOM 658 C C . GLN A 1 83 ? 7.720 3.131 -8.356 1.00 97.62 83 GLN A C 1
ATOM 660 O O . GLN A 1 83 ? 8.607 2.496 -7.781 1.00 97.62 83 GLN A O 1
ATOM 665 N N . PRO A 1 84 ? 8.008 4.044 -9.297 1.00 97.69 84 PRO A N 1
ATOM 666 C CA . PRO A 1 84 ? 9.383 4.399 -9.627 1.00 97.69 84 PRO A CA 1
ATOM 667 C C . PRO A 1 84 ? 10.142 4.916 -8.396 1.00 97.69 84 PRO A C 1
ATOM 669 O O . PRO A 1 84 ? 9.610 5.707 -7.607 1.00 97.69 84 PRO A O 1
ATOM 672 N N . CYS A 1 85 ? 11.403 4.517 -8.232 1.00 95.81 85 CYS A N 1
ATOM 673 C CA . CYS A 1 85 ? 12.257 5.000 -7.153 1.00 95.81 85 CYS A CA 1
ATOM 674 C C . CYS A 1 85 ? 12.626 6.467 -7.403 1.00 95.81 85 CYS A C 1
ATOM 676 O O . CYS A 1 85 ? 13.409 6.787 -8.299 1.00 95.81 85 CYS A O 1
ATOM 678 N N . SER A 1 86 ? 12.029 7.377 -6.628 1.00 93.94 86 SER A N 1
ATOM 679 C CA . SER A 1 86 ? 12.251 8.832 -6.724 1.00 93.94 86 SER A CA 1
ATOM 680 C C . SER A 1 86 ? 12.119 9.382 -8.153 1.00 93.94 86 SER A C 1
ATOM 682 O O . SER A 1 86 ? 12.853 10.284 -8.548 1.00 93.94 86 SER A O 1
ATOM 684 N N . CYS A 1 87 ? 11.214 8.795 -8.945 1.00 93.00 87 CYS A N 1
ATOM 685 C CA . CYS A 1 87 ? 11.000 9.099 -10.366 1.00 93.00 87 CYS A CA 1
ATOM 686 C C . CYS A 1 87 ? 12.214 8.866 -11.290 1.00 93.00 87 CYS A C 1
ATOM 688 O O . CYS A 1 87 ? 12.154 9.222 -12.467 1.00 93.00 87 CYS A O 1
ATOM 690 N N . SER A 1 88 ? 13.293 8.251 -10.796 1.00 95.81 88 SER A N 1
ATOM 691 C CA . SER A 1 88 ? 14.547 8.062 -11.540 1.00 95.81 88 SER A CA 1
ATOM 692 C C . SER A 1 88 ? 14.481 6.967 -12.607 1.00 95.81 88 SER A C 1
ATOM 694 O O . SER A 1 88 ? 15.215 7.040 -13.585 1.00 95.81 88 SER A O 1
ATOM 696 N N . ASN A 1 89 ? 13.579 5.995 -12.450 1.00 97.50 89 ASN A N 1
ATOM 697 C CA . ASN A 1 89 ? 13.445 4.817 -13.313 1.00 97.50 89 ASN A CA 1
ATOM 698 C C . ASN A 1 89 ? 12.006 4.627 -13.827 1.00 97.50 89 ASN A C 1
ATOM 700 O O . ASN A 1 89 ? 11.429 3.534 -13.815 1.00 97.50 89 ASN A O 1
ATOM 704 N N . THR A 1 90 ? 11.368 5.736 -14.203 1.00 98.00 90 THR A N 1
ATOM 705 C CA . THR A 1 90 ? 9.953 5.742 -14.598 1.00 98.00 90 THR A CA 1
ATOM 706 C C . THR A 1 90 ? 9.704 4.896 -15.850 1.00 98.00 90 THR A C 1
ATOM 708 O O . THR A 1 90 ? 8.738 4.138 -15.875 1.00 98.00 90 THR A O 1
ATOM 711 N N . ALA A 1 91 ? 10.575 4.977 -16.863 1.00 98.12 91 ALA A N 1
ATOM 712 C CA . ALA A 1 91 ? 10.425 4.213 -18.104 1.00 98.12 91 ALA A CA 1
ATOM 713 C C . ALA A 1 91 ? 10.540 2.703 -17.850 1.00 98.12 91 ALA A C 1
ATOM 715 O O . ALA A 1 91 ? 9.690 1.932 -18.282 1.00 98.12 91 ALA A O 1
ATOM 716 N N . GLU A 1 92 ? 11.528 2.292 -17.058 1.00 98.12 92 GLU A N 1
ATOM 717 C CA . GLU A 1 92 ? 11.761 0.901 -16.678 1.00 98.12 92 GLU A CA 1
ATOM 718 C C . GLU A 1 92 ? 10.606 0.341 -15.844 1.00 98.12 92 GLU A C 1
ATOM 720 O O . GLU A 1 92 ? 10.232 -0.822 -15.994 1.00 98.12 92 GLU A O 1
ATOM 725 N N . THR A 1 93 ? 10.028 1.172 -14.972 1.00 98.25 93 THR A N 1
ATOM 726 C CA . THR A 1 93 ? 8.854 0.801 -14.173 1.00 98.25 93 THR A CA 1
ATOM 727 C C . THR A 1 93 ? 7.638 0.569 -15.067 1.00 98.25 93 THR A C 1
ATOM 729 O O . THR A 1 93 ? 6.964 -0.449 -14.924 1.00 98.25 93 THR A O 1
ATOM 732 N N . VAL A 1 94 ? 7.379 1.470 -16.022 1.00 97.75 94 VAL A N 1
ATOM 733 C CA . VAL A 1 94 ? 6.281 1.324 -16.991 1.00 97.75 94 VAL A CA 1
ATOM 734 C C . VAL A 1 94 ? 6.478 0.076 -17.852 1.00 97.75 94 VAL A C 1
ATOM 736 O O . VAL A 1 94 ? 5.554 -0.724 -17.982 1.00 97.75 94 VAL A O 1
ATOM 739 N N . ASP A 1 95 ? 7.683 -0.143 -18.379 1.00 98.12 95 ASP A N 1
ATOM 740 C CA . ASP A 1 95 ? 8.009 -1.339 -19.161 1.00 98.12 95 ASP A CA 1
ATOM 741 C C . ASP A 1 95 ? 7.791 -2.632 -18.366 1.00 98.12 95 ASP A C 1
ATOM 743 O O . ASP A 1 95 ? 7.394 -3.652 -18.935 1.00 98.12 95 ASP A O 1
ATOM 747 N N . CYS A 1 96 ? 8.058 -2.603 -17.058 1.00 97.88 96 CYS A N 1
ATOM 748 C CA . CYS A 1 96 ? 7.805 -3.720 -16.159 1.00 97.88 96 CYS A CA 1
ATOM 749 C C . CYS A 1 96 ? 6.299 -3.980 -16.007 1.00 97.88 96 CYS A C 1
ATOM 751 O O . CYS A 1 96 ? 5.842 -5.085 -16.294 1.00 97.88 96 CYS A O 1
ATOM 753 N N . VAL A 1 97 ? 5.506 -2.956 -15.674 1.00 97.31 97 VAL A N 1
ATOM 754 C CA . VAL A 1 97 ? 4.037 -3.068 -15.566 1.00 97.31 97 VAL A CA 1
ATOM 755 C C . VAL A 1 97 ? 3.421 -3.618 -16.859 1.00 97.31 97 VAL A C 1
ATOM 757 O O . VAL A 1 97 ? 2.630 -4.557 -16.826 1.00 97.31 97 VAL A O 1
ATOM 760 N N . MET A 1 98 ? 3.850 -3.123 -18.024 1.00 97.25 98 MET A N 1
ATOM 761 C CA . MET A 1 98 ? 3.338 -3.581 -19.324 1.00 97.25 98 MET A CA 1
ATOM 762 C C . MET A 1 98 ? 3.609 -5.068 -19.604 1.00 97.25 98 MET A C 1
ATOM 764 O O . MET A 1 98 ? 2.859 -5.701 -20.348 1.00 97.25 98 MET A O 1
ATOM 768 N N . LYS A 1 99 ? 4.670 -5.639 -19.022 1.00 97.38 99 LYS A N 1
ATOM 769 C CA . LYS A 1 99 ? 4.999 -7.072 -19.125 1.00 97.38 99 LYS A CA 1
ATOM 770 C C . LYS A 1 99 ? 4.278 -7.920 -18.074 1.00 97.38 99 LYS A C 1
ATOM 772 O O . LYS A 1 99 ? 4.160 -9.129 -18.259 1.00 97.38 99 LYS A O 1
ATOM 777 N N . HIS A 1 100 ? 3.789 -7.301 -17.002 1.00 96.56 100 HIS A N 1
ATOM 778 C CA . HIS A 1 100 ? 3.193 -7.962 -15.848 1.00 96.56 100 HIS A CA 1
ATOM 779 C C . HIS A 1 100 ? 1.808 -7.362 -15.537 1.00 96.56 100 HIS A C 1
ATOM 781 O O . HIS A 1 100 ? 1.668 -6.634 -14.562 1.00 96.56 100 HIS A O 1
ATOM 787 N N . PRO A 1 101 ? 0.748 -7.703 -16.299 1.00 92.38 101 PRO A N 1
ATOM 788 C CA . PRO A 1 101 ? -0.561 -7.024 -16.258 1.00 92.38 101 PRO A CA 1
ATOM 789 C C . PRO A 1 101 ? -1.354 -7.174 -14.946 1.00 92.38 101 PRO A C 1
ATOM 791 O O . PRO A 1 101 ? -2.473 -6.679 -14.839 1.00 92.38 101 PRO A O 1
ATOM 794 N N . LYS A 1 102 ? -0.815 -7.906 -13.965 1.00 93.25 102 LYS A N 1
ATOM 795 C CA . LYS A 1 102 ? -1.329 -7.934 -12.591 1.00 93.25 102 LYS A CA 1
ATOM 796 C C . LYS A 1 102 ? -0.996 -6.643 -11.824 1.00 93.25 102 LYS A C 1
ATOM 798 O O . LYS A 1 102 ? -1.687 -6.353 -10.849 1.00 93.25 102 LYS A O 1
ATOM 803 N N . TRP A 1 103 ? 0.065 -5.950 -12.236 1.00 95.62 103 TRP A N 1
ATOM 804 C CA . TRP A 1 103 ? 0.660 -4.770 -11.607 1.00 95.62 103 TRP A CA 1
ATOM 805 C C . TRP A 1 103 ? 0.211 -3.454 -12.240 1.00 95.62 103 TRP A C 1
ATOM 807 O O . TRP A 1 103 ? -0.386 -3.495 -13.339 1.00 95.62 103 TRP A O 1
#

Foldseek 3Di:
DEDPACQVPDEQVNLVVCVVVVDQAEDEHCQQDDDHPPHRAYEHAHDPPGDHPDLDHAEYEYADPPDDPVVCVPRPYPYYAYDHDVCPCVVVRVVVCVVPVRD

Organism: NCBI:txid611301

InterPro domains:
  IPR013785 Aldolase-type TIM barrel [G3DSA:3.20.20.70] (1-103)